Protein AF-A0A017HBC6-F1 (afdb_monomer)

Mean predicted aligned error: 8.29 Å

Secondary structure (DSSP, 8-state):
----------PPPPTTHHHHHHHHHHHTT--HHHHHHHHHHHHHHHS-------

pLDDT: mean 82.54, std 17.43, range [38.44, 97.31]

Foldseek 3Di:
DDPPPDDDDDDDDPPPVQVVLCVVCVVVVHDSVVSVVVVVCVVCVPPDPPDPDD

Radius of gyration: 14.46 Å; Cα contacts (8 Å, |Δi|>4): 15; chains: 1; bounding box: 36×37×24 Å

Structure (mmCIF, N/CA/C/O backbone):
data_AF-A0A017HBC6-F1
#
_entry.id   AF-A0A017HBC6-F1
#
loop_
_atom_site.group_PDB
_atom_site.id
_atom_site.type_symbol
_atom_site.label_atom_id
_atom_site.label_alt_id
_atom_site.label_comp_id
_atom_site.label_asym_id
_atom_site.label_entity_id
_atom_site.label_seq_id
_atom_site.pdbx_PDB_ins_code
_atom_site.Cartn_x
_atom_site.Cartn_y
_atom_site.Cartn_z
_atom_site.occupancy
_atom_site.B_iso_or_equiv
_atom_site.auth_seq_id
_atom_site.auth_comp_id
_atom_site.auth_asym_id
_atom_site.auth_atom_id
_atom_site.pdbx_PDB_model_num
ATOM 1 N N . MET A 1 1 ? 26.639 -1.802 -9.932 1.00 49.00 1 MET A N 1
ATOM 2 C CA . MET A 1 1 ? 25.855 -2.732 -9.097 1.00 49.00 1 MET A CA 1
ATOM 3 C C . MET A 1 1 ? 24.458 -2.790 -9.672 1.00 49.00 1 MET A C 1
ATOM 5 O O . MET A 1 1 ? 23.790 -1.767 -9.740 1.00 49.00 1 MET A O 1
ATOM 9 N N . SER A 1 2 ? 24.108 -3.939 -10.233 1.00 45.78 2 SER A N 1
ATOM 10 C CA . SER A 1 2 ? 22.880 -4.192 -10.978 1.00 45.78 2 SER A CA 1
ATOM 11 C C . SER A 1 2 ? 21.674 -4.020 -10.060 1.00 45.78 2 SER A C 1
ATOM 13 O O . SER A 1 2 ? 21.431 -4.833 -9.174 1.00 45.78 2 SER A O 1
ATOM 15 N N . SER A 1 3 ? 20.928 -2.935 -10.265 1.00 58.25 3 SER A N 1
ATOM 16 C CA . SER A 1 3 ? 19.559 -2.817 -9.776 1.00 58.25 3 SER A CA 1
ATOM 17 C C . SER A 1 3 ? 18.787 -3.964 -10.425 1.00 58.25 3 SER A C 1
ATOM 19 O O . SER A 1 3 ? 18.512 -3.918 -11.622 1.00 58.25 3 SER A O 1
ATOM 21 N N . ALA A 1 4 ? 18.565 -5.049 -9.678 1.00 60.22 4 ALA A N 1
ATOM 22 C CA . ALA A 1 4 ? 17.701 -6.134 -10.119 1.00 60.22 4 ALA A CA 1
ATOM 23 C C . ALA A 1 4 ? 16.384 -5.495 -10.569 1.00 60.22 4 ALA A C 1
ATOM 25 O O . ALA A 1 4 ? 15.847 -4.650 -9.851 1.00 60.22 4 ALA A O 1
ATOM 26 N N . ALA A 1 5 ? 15.939 -5.807 -11.784 1.00 64.06 5 ALA A N 1
ATOM 27 C CA . ALA A 1 5 ? 14.749 -5.213 -12.366 1.00 64.06 5 ALA A CA 1
ATOM 28 C C . ALA A 1 5 ? 13.552 -5.506 -11.450 1.00 64.06 5 ALA A C 1
ATOM 30 O O . ALA A 1 5 ? 13.024 -6.613 -11.440 1.00 64.06 5 ALA A O 1
ATOM 31 N N . VAL A 1 6 ? 13.178 -4.529 -10.624 1.00 73.56 6 VAL A N 1
ATOM 32 C CA . VAL A 1 6 ? 11.975 -4.611 -9.800 1.00 73.56 6 VAL A CA 1
ATOM 33 C C . VAL A 1 6 ? 10.805 -4.437 -10.749 1.00 73.56 6 VAL A C 1
ATOM 35 O O . VAL A 1 6 ? 10.714 -3.404 -11.422 1.00 73.56 6 VAL A O 1
ATOM 38 N N . ASP A 1 7 ? 9.943 -5.446 -10.814 1.00 79.44 7 ASP A N 1
ATOM 39 C CA . ASP A 1 7 ? 8.715 -5.362 -11.589 1.00 79.44 7 ASP A CA 1
ATOM 40 C C . ASP A 1 7 ? 7.836 -4.235 -11.025 1.00 79.44 7 ASP A C 1
ATOM 42 O O . ASP A 1 7 ? 7.624 -4.121 -9.813 1.00 79.44 7 ASP A O 1
ATOM 46 N N . LYS A 1 8 ? 7.395 -3.337 -11.906 1.00 84.88 8 LYS A N 1
ATOM 47 C CA . LYS A 1 8 ? 6.659 -2.128 -11.535 1.00 84.88 8 LYS A CA 1
ATOM 48 C C . LYS A 1 8 ? 5.200 -2.328 -11.886 1.00 84.88 8 LYS A C 1
ATOM 50 O O . LYS A 1 8 ? 4.817 -2.252 -13.049 1.00 84.88 8 LYS A O 1
ATOM 55 N N . PHE A 1 9 ? 4.378 -2.480 -10.859 1.00 85.06 9 PHE A N 1
ATOM 56 C CA . PHE A 1 9 ? 2.938 -2.606 -11.017 1.00 85.06 9 PHE A CA 1
ATOM 57 C C . PHE A 1 9 ? 2.230 -1.282 -10.698 1.00 85.06 9 PHE A C 1
ATOM 59 O O . PHE A 1 9 ? 2.459 -0.676 -9.649 1.00 85.06 9 PHE A O 1
ATOM 66 N N . VAL A 1 10 ? 1.367 -0.812 -11.605 1.00 89.38 10 VAL A N 1
ATOM 67 C CA . VAL A 1 10 ? 0.57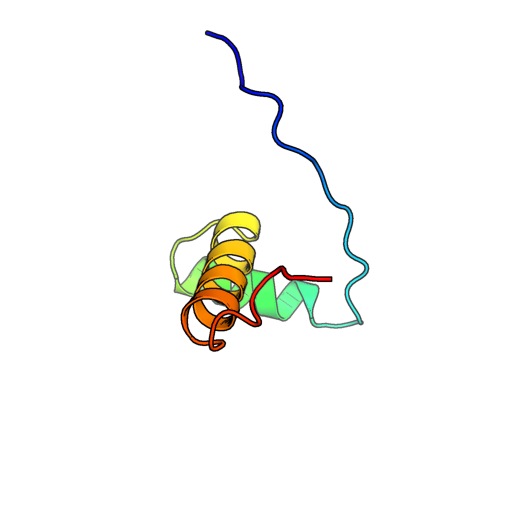5 0.414 -11.409 1.00 89.38 10 VAL A CA 1
ATOM 68 C C . VAL A 1 10 ? -0.806 0.042 -10.879 1.00 89.38 10 VAL A C 1
ATOM 70 O O . VAL A 1 10 ? -1.597 -0.586 -11.577 1.00 89.38 10 VAL A O 1
ATOM 73 N N . ILE A 1 11 ? -1.117 0.473 -9.656 1.00 89.19 11 ILE A N 1
ATOM 74 C CA . ILE A 1 11 ? -2.405 0.218 -8.998 1.00 89.19 11 ILE A CA 1
ATOM 75 C C . ILE A 1 11 ? -3.276 1.471 -9.088 1.00 89.19 11 ILE A C 1
ATOM 77 O O . ILE A 1 11 ? -2.831 2.571 -8.751 1.00 89.19 11 ILE A O 1
ATOM 81 N N . ARG A 1 12 ? -4.538 1.312 -9.503 1.00 93.31 12 ARG A N 1
ATOM 82 C CA . ARG A 1 12 ? -5.542 2.373 -9.354 1.00 93.31 12 ARG A CA 1
ATOM 83 C C . ARG A 1 12 ? -6.102 2.330 -7.941 1.00 93.31 12 ARG A C 1
ATOM 85 O O . ARG A 1 12 ? -6.649 1.317 -7.520 1.00 93.31 12 ARG A O 1
ATOM 92 N N . LEU A 1 13 ? -5.946 3.435 -7.225 1.00 92.00 13 LEU A N 1
ATOM 93 C CA . LEU A 1 13 ? -6.457 3.588 -5.871 1.00 92.00 13 LEU A CA 1
ATOM 94 C C . LEU A 1 13 ? -7.764 4.390 -5.924 1.00 92.00 13 LEU A C 1
ATOM 96 O O . LEU A 1 13 ? -7.797 5.400 -6.630 1.00 92.00 13 LEU A O 1
ATOM 100 N N . PRO A 1 14 ? -8.816 3.974 -5.200 1.00 94.12 14 PRO A N 1
ATOM 101 C CA . PRO A 1 14 ? -9.999 4.799 -4.999 1.00 94.12 14 PRO A CA 1
ATOM 102 C C . PRO A 1 14 ? -9.653 6.077 -4.225 1.00 94.12 14 PRO A C 1
ATOM 104 O O . PRO A 1 14 ? -8.616 6.166 -3.552 1.00 94.12 14 PRO A O 1
ATOM 107 N N . ASP A 1 15 ? -10.539 7.065 -4.321 1.00 93.19 15 ASP A N 1
ATOM 108 C CA . ASP A 1 15 ? -10.355 8.364 -3.682 1.00 93.19 15 ASP A CA 1
ATOM 109 C C . ASP A 1 15 ? -10.131 8.228 -2.170 1.00 93.19 15 ASP A C 1
ATOM 111 O O . ASP A 1 15 ? -10.723 7.392 -1.490 1.00 93.19 15 ASP A O 1
ATOM 115 N N . GLY A 1 16 ? -9.204 9.026 -1.640 1.00 94.50 16 GLY A N 1
ATOM 116 C CA . GLY A 1 16 ? -8.825 9.007 -0.224 1.00 94.50 16 GLY A CA 1
ATOM 117 C C . GLY A 1 16 ? -7.892 7.860 0.189 1.00 94.50 16 GLY A C 1
ATOM 118 O O . GLY A 1 16 ? -7.077 8.054 1.092 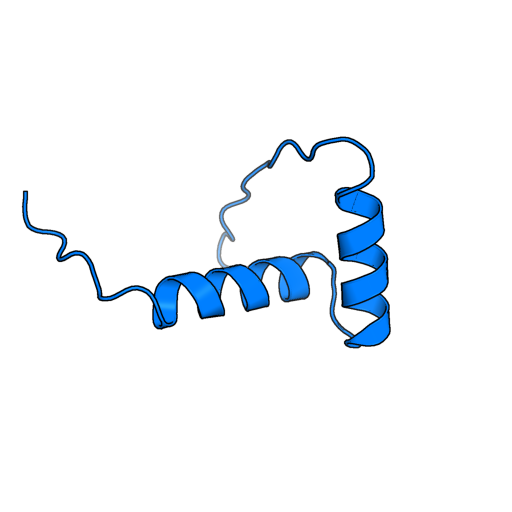1.00 94.50 16 GLY A O 1
ATOM 119 N N . LEU A 1 17 ? -7.890 6.711 -0.502 1.00 94.69 17 LEU A N 1
ATOM 120 C CA . LEU A 1 17 ? -7.072 5.559 -0.087 1.00 94.69 17 LEU A CA 1
ATOM 121 C C . LEU A 1 17 ? -5.569 5.849 -0.169 1.00 94.69 17 LEU A C 1
ATOM 123 O O . LEU A 1 17 ? -4.798 5.467 0.711 1.00 94.69 17 LEU A O 1
ATOM 127 N N . ARG A 1 18 ? -5.138 6.589 -1.195 1.00 94.12 18 ARG A N 1
ATOM 128 C CA . ARG A 1 18 ? -3.736 7.013 -1.323 1.00 94.12 18 ARG A CA 1
ATOM 129 C C . ARG A 1 18 ? -3.268 7.834 -0.118 1.00 94.12 18 ARG A C 1
ATOM 131 O O . ARG A 1 18 ? -2.120 7.692 0.304 1.00 94.12 18 ARG A O 1
ATOM 138 N N . GLN A 1 19 ? -4.134 8.702 0.400 1.00 96.38 19 GLN A N 1
ATOM 139 C CA . GLN A 1 19 ? -3.822 9.563 1.536 1.00 96.38 19 GLN A CA 1
AT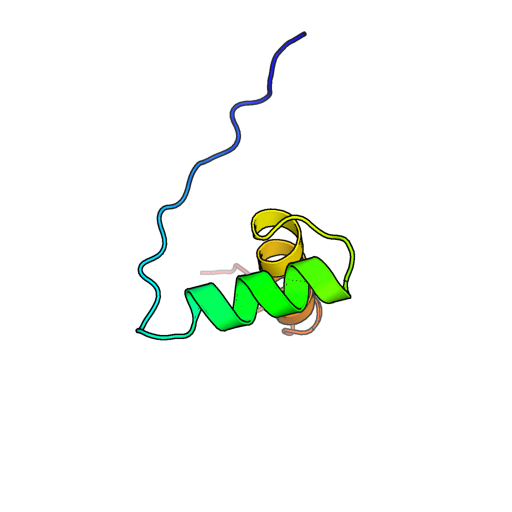OM 140 C C . GLN A 1 19 ? -3.744 8.742 2.830 1.00 96.38 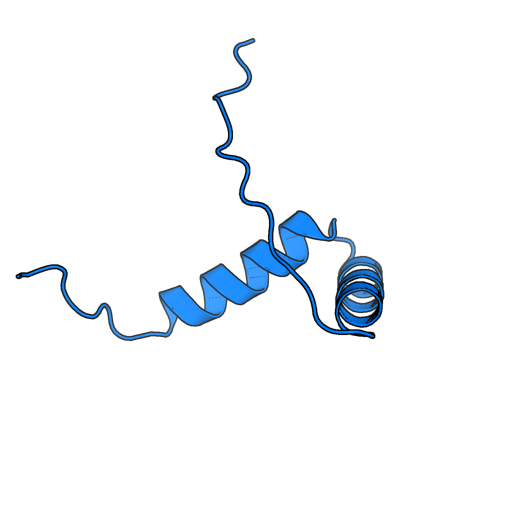19 GLN A C 1
ATOM 142 O O . GLN A 1 19 ? -2.759 8.865 3.554 1.00 96.38 19 GLN A O 1
ATOM 147 N N . ALA A 1 20 ? -4.682 7.813 3.035 1.00 95.88 20 ALA A N 1
ATOM 148 C CA . ALA A 1 20 ? -4.649 6.882 4.162 1.00 95.88 20 ALA A CA 1
ATOM 149 C C . ALA A 1 20 ? -3.355 6.042 4.196 1.00 95.88 20 ALA A C 1
ATOM 151 O O . ALA A 1 20 ? -2.713 5.925 5.238 1.00 95.88 20 ALA A O 1
ATOM 152 N N . ILE A 1 21 ? -2.907 5.520 3.044 1.00 95.44 21 ILE A N 1
ATOM 153 C CA . ILE A 1 21 ? -1.636 4.776 2.946 1.00 95.44 21 ILE A CA 1
ATOM 154 C C . ILE A 1 21 ? -0.445 5.673 3.303 1.00 95.44 21 ILE A C 1
ATOM 156 O O . ILE A 1 21 ? 0.486 5.234 3.976 1.00 95.44 21 ILE A O 1
ATOM 160 N N . LYS A 1 22 ? -0.452 6.933 2.851 1.00 95.81 22 LYS A N 1
ATOM 161 C CA . LYS A 1 22 ? 0.626 7.885 3.139 1.00 95.81 22 LYS A CA 1
ATOM 162 C C . LYS A 1 22 ? 0.741 8.172 4.638 1.00 95.81 22 LYS A C 1
ATOM 164 O O . LYS A 1 22 ? 1.855 8.213 5.155 1.00 95.81 22 LYS A O 1
ATOM 169 N N . GLU A 1 23 ? -0.384 8.356 5.318 1.00 97.31 23 GLU A N 1
ATOM 170 C CA . GLU A 1 23 ? -0.435 8.583 6.765 1.00 97.31 23 GLU A CA 1
ATOM 171 C C . GLU A 1 23 ? 0.040 7.355 7.543 1.00 97.31 23 GLU A C 1
ATOM 173 O O . GLU A 1 23 ? 0.939 7.476 8.374 1.00 97.31 23 GLU A O 1
ATOM 178 N N . ALA A 1 24 ? -0.460 6.163 7.200 1.00 96.44 24 ALA A N 1
ATOM 179 C CA . ALA A 1 24 ? -0.020 4.909 7.812 1.00 96.44 24 ALA A CA 1
ATOM 180 C C . ALA A 1 24 ? 1.493 4.685 7.644 1.00 96.44 24 ALA A C 1
ATOM 182 O O . ALA A 1 24 ? 2.194 4.375 8.608 1.00 96.44 24 ALA A O 1
ATOM 183 N N . ALA A 1 25 ? 2.022 4.922 6.440 1.00 97.19 25 ALA A N 1
ATOM 184 C CA . ALA A 1 25 ? 3.448 4.805 6.160 1.00 97.19 25 ALA A CA 1
ATOM 185 C C . ALA A 1 25 ? 4.284 5.790 7.001 1.00 97.19 25 ALA A C 1
ATOM 187 O O . ALA A 1 25 ? 5.311 5.402 7.561 1.00 97.19 25 ALA A O 1
ATOM 188 N N . ALA A 1 26 ? 3.827 7.040 7.146 1.00 96.44 26 ALA A N 1
ATOM 189 C CA . ALA A 1 26 ? 4.493 8.046 7.974 1.00 96.44 26 ALA A CA 1
ATOM 190 C C . ALA A 1 26 ? 4.505 7.657 9.462 1.00 96.44 26 ALA A C 1
ATOM 192 O O . ALA A 1 26 ? 5.560 7.717 10.098 1.00 96.44 26 ALA A O 1
ATOM 193 N N . CYS A 1 27 ? 3.372 7.196 10.000 1.00 97.19 27 CYS A N 1
ATOM 194 C CA . CYS A 1 27 ? 3.272 6.696 11.374 1.00 97.19 27 CYS A CA 1
ATOM 195 C C . CYS A 1 27 ? 4.203 5.498 11.619 1.00 97.19 27 CYS A C 1
ATOM 197 O O . CYS A 1 27 ? 4.875 5.435 12.648 1.00 97.19 27 CYS A O 1
ATOM 199 N N . ASN A 1 28 ? 4.302 4.592 10.644 1.00 95.81 28 ASN A N 1
ATOM 200 C CA . ASN A 1 28 ? 5.104 3.371 10.735 1.00 95.81 28 ASN A CA 1
ATOM 201 C C . ASN A 1 28 ? 6.576 3.558 10.333 1.00 95.81 28 ASN A C 1
ATOM 203 O O . ASN A 1 28 ? 7.337 2.590 10.343 1.00 95.81 28 ASN A O 1
ATOM 207 N N . ARG A 1 29 ? 7.000 4.786 9.990 1.00 95.94 29 ARG A N 1
ATOM 208 C CA . ARG A 1 29 ? 8.357 5.113 9.505 1.00 95.94 29 ARG A CA 1
ATOM 209 C C . ARG A 1 29 ? 8.777 4.275 8.288 1.00 95.94 29 ARG A C 1
ATOM 211 O O . ARG A 1 29 ? 9.937 3.885 8.157 1.00 95.94 29 ARG A O 1
ATOM 218 N N . ARG A 1 30 ? 7.831 4.004 7.386 1.00 93.62 30 ARG A N 1
ATOM 219 C CA . ARG A 1 30 ? 8.032 3.264 6.134 1.00 93.62 30 ARG A CA 1
ATOM 220 C C . ARG A 1 30 ? 7.762 4.154 4.928 1.00 93.62 30 ARG A C 1
ATOM 222 O O . ARG A 1 30 ? 7.078 5.170 5.010 1.00 93.62 30 ARG A O 1
ATOM 229 N N . THR A 1 31 ? 8.287 3.762 3.772 1.00 96.19 31 THR A N 1
ATOM 230 C CA . THR A 1 31 ? 7.820 4.336 2.505 1.00 96.19 31 THR A CA 1
ATOM 231 C C . THR A 1 31 ? 6.419 3.810 2.199 1.00 96.19 31 THR A C 1
ATOM 233 O O . THR A 1 31 ? 6.042 2.736 2.665 1.00 96.19 31 THR A O 1
ATOM 236 N N . MET A 1 32 ? 5.651 4.521 1.369 1.00 95.00 32 MET A N 1
ATOM 237 C CA . MET A 1 32 ? 4.333 4.032 0.937 1.00 95.00 32 MET A CA 1
ATOM 238 C C . MET A 1 32 ? 4.418 2.641 0.296 1.00 95.00 32 MET A C 1
ATOM 240 O O . MET A 1 32 ? 3.571 1.796 0.558 1.00 95.00 32 MET A O 1
ATOM 244 N N . ASN A 1 33 ? 5.460 2.388 -0.504 1.00 93.31 33 ASN A N 1
ATOM 245 C CA . ASN A 1 33 ? 5.678 1.078 -1.113 1.00 93.31 33 ASN A CA 1
ATOM 246 C C . ASN A 1 33 ? 5.929 -0.004 -0.055 1.00 93.31 33 ASN A C 1
ATOM 248 O O . ASN A 1 33 ? 5.314 -1.060 -0.109 1.00 93.31 33 ASN A O 1
ATOM 252 N N . ALA A 1 34 ? 6.796 0.269 0.926 1.00 93.94 34 ALA A N 1
ATOM 253 C CA . ALA A 1 34 ? 7.081 -0.679 1.999 1.00 93.94 34 ALA A CA 1
ATOM 254 C C . ALA A 1 34 ? 5.849 -0.954 2.875 1.00 93.94 34 ALA A C 1
ATOM 256 O O . ALA A 1 34 ? 5.661 -2.081 3.317 1.00 93.94 34 ALA A O 1
ATOM 257 N N . GLU A 1 35 ? 4.991 0.045 3.094 1.00 96.00 35 GLU A N 1
ATOM 258 C CA . GLU A 1 35 ? 3.733 -0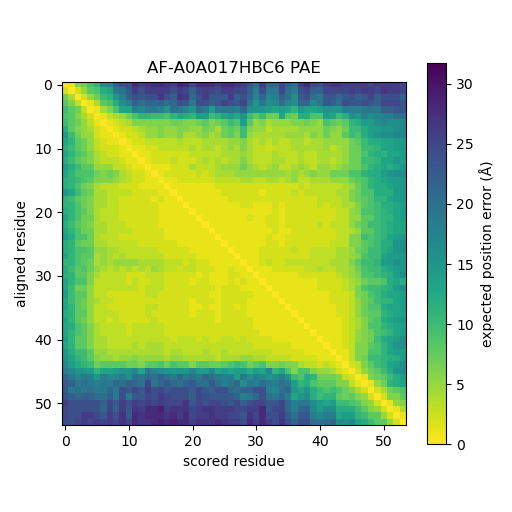.144 3.817 1.00 96.00 35 GLU A CA 1
ATOM 259 C C . GLU A 1 35 ? 2.751 -1.017 3.022 1.00 96.00 35 GLU A C 1
ATOM 261 O O . GLU A 1 35 ? 2.208 -1.971 3.571 1.00 96.00 35 GLU A O 1
ATOM 266 N N . ILE A 1 36 ? 2.575 -0.760 1.720 1.00 93.62 36 ILE A N 1
ATOM 267 C CA . ILE A 1 36 ? 1.727 -1.591 0.848 1.00 93.62 36 ILE A CA 1
ATOM 268 C C . ILE A 1 36 ? 2.221 -3.042 0.844 1.00 93.62 36 ILE A C 1
ATOM 270 O O . ILE A 1 36 ? 1.432 -3.954 1.079 1.00 93.62 36 ILE A O 1
ATOM 274 N N . VAL A 1 37 ? 3.523 -3.256 0.629 1.00 92.12 37 VAL A N 1
ATOM 275 C CA . VAL A 1 37 ? 4.123 -4.599 0.622 1.00 92.12 37 VAL A CA 1
ATOM 276 C C . VAL A 1 37 ? 3.929 -5.292 1.968 1.00 92.12 37 VAL A C 1
ATOM 278 O O . VAL A 1 37 ? 3.511 -6.441 1.983 1.00 92.12 37 VAL A O 1
ATOM 281 N N . PHE A 1 38 ? 4.135 -4.598 3.092 1.00 93.69 38 PHE A N 1
ATOM 282 C CA . PHE A 1 38 ? 3.933 -5.167 4.428 1.00 93.69 38 PHE A CA 1
ATOM 283 C C . PHE A 1 38 ? 2.507 -5.705 4.636 1.00 93.69 38 PHE A C 1
ATOM 285 O O . PHE A 1 38 ? 2.331 -6.812 5.146 1.00 93.69 38 PHE A O 1
ATOM 292 N N . HIS A 1 39 ? 1.480 -4.951 4.224 1.00 92.44 39 HIS A N 1
ATOM 293 C CA . HIS A 1 39 ? 0.089 -5.412 4.338 1.00 92.44 39 HIS A CA 1
ATOM 294 C C . HIS A 1 39 ? -0.216 -6.576 3.395 1.00 92.44 39 HIS A C 1
ATOM 296 O O . HIS A 1 39 ? -0.877 -7.525 3.814 1.00 92.44 39 HIS A O 1
ATOM 302 N N . LEU A 1 40 ? 0.284 -6.529 2.156 1.00 92.12 40 LEU A N 1
ATOM 303 C CA . LEU A 1 40 ? 0.122 -7.621 1.194 1.00 92.12 40 LEU A CA 1
ATOM 304 C C . LEU A 1 40 ? 0.796 -8.904 1.695 1.00 92.12 40 LEU A C 1
ATOM 306 O O . LEU A 1 40 ? 0.157 -9.951 1.721 1.00 92.12 40 LEU A O 1
ATOM 310 N N . GLU A 1 41 ? 2.047 -8.826 2.152 1.00 91.19 41 GLU A N 1
ATOM 311 C CA . GLU A 1 41 ? 2.777 -9.965 2.715 1.00 91.19 41 GLU A CA 1
ATOM 312 C C . GLU A 1 41 ? 2.040 -10.576 3.900 1.00 91.19 41 GLU A C 1
ATOM 314 O O . GLU A 1 41 ? 1.961 -11.796 3.997 1.00 91.19 41 GLU A O 1
ATOM 319 N N . ARG A 1 42 ? 1.471 -9.750 4.785 1.00 91.31 42 ARG A N 1
ATOM 320 C CA . ARG A 1 42 ? 0.688 -10.243 5.919 1.00 91.31 42 ARG A CA 1
ATOM 321 C C . ARG A 1 42 ? -0.541 -11.026 5.456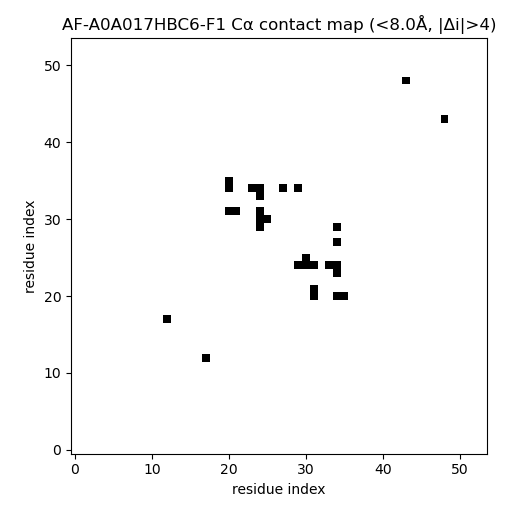 1.00 91.31 42 ARG A C 1
ATOM 323 O O . ARG A 1 42 ? -0.745 -12.140 5.921 1.00 91.31 42 ARG A O 1
ATOM 330 N N . ILE A 1 43 ? -1.304 -10.484 4.504 1.00 90.75 43 ILE A N 1
ATOM 331 C CA . ILE A 1 43 ? -2.499 -11.146 3.959 1.00 90.75 43 ILE A CA 1
ATOM 332 C C . ILE A 1 43 ? -2.131 -12.466 3.270 1.00 90.75 43 ILE A C 1
ATOM 334 O O . ILE A 1 43 ? -2.768 -13.481 3.528 1.00 90.75 43 ILE A O 1
ATOM 338 N N . PHE A 1 44 ? -1.099 -12.480 2.422 1.00 86.19 44 PHE A N 1
ATOM 339 C CA . PHE A 1 44 ? -0.710 -13.682 1.674 1.00 86.19 44 PHE A CA 1
ATOM 340 C C . PHE A 1 44 ? 0.053 -14.717 2.507 1.00 86.19 44 PHE A C 1
ATOM 342 O O . PHE A 1 44 ? 0.037 -15.892 2.160 1.00 86.19 44 PHE A O 1
ATOM 349 N N . ARG A 1 45 ? 0.709 -14.311 3.599 1.00 81.38 45 ARG A N 1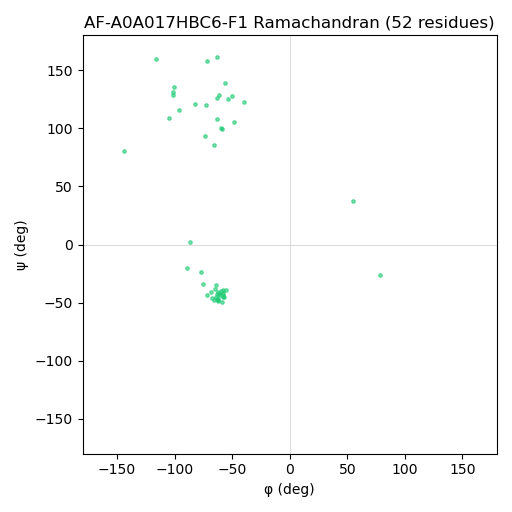
ATOM 350 C CA . ARG A 1 45 ? 1.324 -15.238 4.561 1.00 81.38 45 ARG A CA 1
ATOM 351 C C . ARG A 1 45 ? 0.279 -15.914 5.448 1.00 81.38 45 ARG A C 1
ATOM 3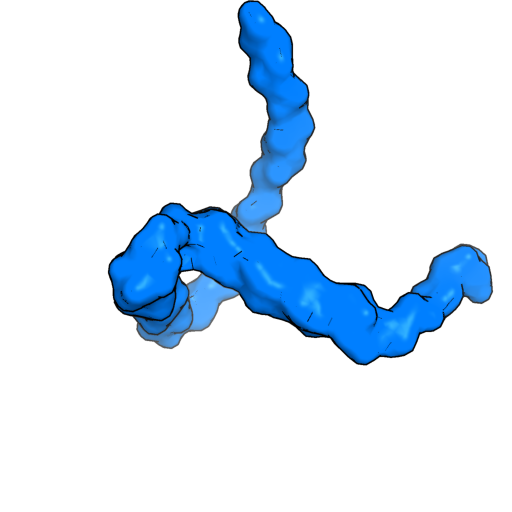53 O O . ARG A 1 45 ? 0.486 -17.052 5.852 1.00 81.38 45 ARG A O 1
ATOM 360 N N . GLU A 1 46 ? -0.797 -15.204 5.782 1.00 68.00 46 GLU A N 1
ATOM 361 C CA . GLU A 1 46 ? -1.886 -15.710 6.628 1.00 68.00 46 GLU A CA 1
ATOM 362 C C . GLU A 1 46 ? -2.989 -16.413 5.827 1.00 68.00 46 GLU A C 1
ATOM 364 O O . GLU A 1 46 ? -3.734 -17.218 6.385 1.00 68.00 46 GLU A O 1
ATOM 369 N N . ALA A 1 47 ? -3.087 -16.158 4.520 1.00 60.53 47 ALA A N 1
ATOM 370 C CA . ALA A 1 47 ? -3.903 -16.974 3.642 1.00 60.53 47 ALA A CA 1
ATOM 371 C C . ALA A 1 47 ? -3.324 -18.402 3.631 1.00 60.53 47 ALA A C 1
ATOM 373 O O . ALA A 1 47 ? -2.130 -18.557 3.354 1.00 60.53 47 ALA A O 1
ATOM 374 N N . PRO A 1 48 ? -4.121 -19.455 3.913 1.00 57.97 48 PRO A N 1
ATOM 375 C CA . PRO A 1 48 ? -3.678 -20.813 3.632 1.00 57.97 48 PRO A CA 1
ATOM 376 C C . PRO A 1 48 ? -3.268 -20.830 2.165 1.00 57.97 48 PRO A C 1
ATOM 378 O O . PRO A 1 48 ? -4.039 -20.371 1.320 1.00 57.97 48 PRO A O 1
ATOM 381 N N . GLN A 1 49 ? -2.035 -21.262 1.889 1.00 57.50 49 GLN A N 1
ATOM 382 C CA . GLN A 1 49 ? -1.534 -21.411 0.530 1.00 57.50 49 GLN A CA 1
ATOM 383 C C . GLN A 1 49 ? -2.605 -22.173 -0.251 1.00 57.50 49 GLN A C 1
ATOM 385 O O . GLN A 1 49 ? -2.835 -23.352 -0.000 1.00 57.50 49 GLN A O 1
ATOM 390 N N . HIS A 1 50 ? -3.344 -21.478 -1.116 1.00 55.88 50 HIS A N 1
ATOM 391 C CA . HIS A 1 50 ? -4.233 -22.149 -2.043 1.00 55.88 50 HIS A CA 1
ATOM 392 C C . HIS A 1 50 ? -3.282 -22.740 -3.067 1.00 55.88 50 HIS A C 1
ATOM 394 O O . HIS A 1 50 ? -2.771 -22.015 -3.921 1.00 55.88 50 HIS A O 1
ATOM 400 N N . ASP A 1 51 ? -2.916 -23.999 -2.827 1.00 51.72 51 ASP A N 1
ATOM 401 C CA . ASP A 1 51 ? -1.939 -24.748 -3.592 1.00 51.72 51 ASP A CA 1
ATOM 402 C C . ASP A 1 51 ? -2.103 -24.450 -5.080 1.00 51.72 51 ASP A C 1
ATOM 404 O O . ASP A 1 51 ? -3.170 -24.629 -5.671 1.00 51.72 51 ASP A O 1
ATOM 408 N N . ALA A 1 52 ? -1.017 -23.965 -5.677 1.00 52.12 52 ALA A N 1
ATOM 409 C CA . ALA A 1 52 ? -0.855 -23.917 -7.113 1.00 52.12 52 ALA A CA 1
ATOM 410 C C . ALA A 1 52 ? -0.794 -25.365 -7.620 1.00 52.12 52 ALA A C 1
ATOM 412 O O . ALA A 1 52 ? 0.277 -25.953 -7.746 1.00 52.12 52 ALA A O 1
ATOM 413 N N . ALA A 1 53 ? -1.964 -25.944 -7.860 1.00 47.75 53 ALA A N 1
ATOM 414 C CA . ALA A 1 53 ? -2.145 -27.189 -8.582 1.00 47.75 53 ALA A CA 1
ATOM 415 C C . ALA A 1 53 ? -3.440 -27.102 -9.403 1.00 47.75 53 ALA A C 1
ATOM 417 O O . ALA A 1 53 ? -4.491 -27.593 -8.993 1.00 47.75 5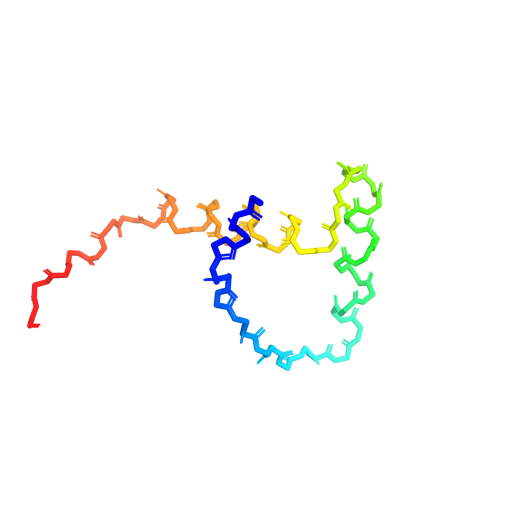3 ALA A O 1
ATOM 418 N N . ALA A 1 54 ? -3.348 -26.448 -10.560 1.00 38.44 54 ALA A N 1
ATOM 419 C CA . ALA A 1 54 ? -4.227 -26.658 -11.707 1.00 38.44 54 ALA A CA 1
ATOM 420 C C . ALA A 1 54 ? -3.442 -26.358 -12.987 1.00 38.44 54 ALA A C 1
ATOM 422 O O . ALA A 1 54 ? -2.816 -25.274 -13.041 1.00 38.44 54 ALA A O 1
#

Solvent-accessible surface area (backbone atoms only — not comparable to full-atom values): 3587 Å² total; per-residue (Å²): 133,84,77,71,85,72,85,83,80,88,79,89,70,62,88,67,49,64,56,52,45,47,51,52,9,59,76,68,78,40,52,53,66,55,40,54,48,53,55,50,51,51,53,62,68,70,40,76,79,77,71,94,78,130

Nearest PDB structures (foldseek):
  1arr-assembly1_A  TM=8.935E-01  e=1.287E-01  Lederbergvirus P22
  5x3t-assembly1_G  TM=7.672E-01  e=5.733E-01  Mycobacterium tuberculosis H37Rv
  1mnt-assembly1_B  TM=6.412E-01  e=3.645E+00  Lederbergvirus P22

Sequence (54 aa):
MSSAAVDKFVIRLPDGLRQAIKEAAACNRRTMNAEIVFHLERIFREAPQHDAAA

InterPro domains:
  IPR005569 Arc-like DNA binding domain [PF03869] (6-42)
  IPR010985 Ribbon-helix-helix [SSF47598] (6-47)
  IPR013321 Arc-type ribbon-helix-helix [G3DSA:1.10.1220.10] (6-52)

Organism: NCBI:txid442562